Protein AF-A0A8H6DX40-F1 (afdb_monomer)

Mean predicted aligned error: 6.11 Å

Secondary structure (DSSP, 8-state):
-------GGGGT--SSTT-HHHHHHHHHHHHHHT-GGG-SEEEEE--HHHHHHHHHHHHHH-TTPPEEEES-GGGGGSB--TT--SB--TTSEEEE-EE---SSHHHHHHHHHHHHHH-TT-SEEEETTTEEEEEESSHHHHHHHHHHHHHHHHHHHHHHHTT--S--

Solvent-accessible surface area (backbone atoms only — not comparable to full-atom values): 9305 Å² total; per-residue (Å²): 134,84,79,78,78,72,66,85,58,65,84,60,60,64,94,52,84,85,35,64,62,48,48,56,50,51,59,43,46,40,33,52,76,70,45,48,95,58,24,56,26,62,48,74,45,69,43,67,36,45,23,51,48,42,52,51,36,38,74,75,68,32,77,89,41,56,50,63,41,44,72,45,72,55,49,46,53,34,63,60,21,75,96,49,89,60,47,32,50,50,87,42,71,51,63,35,50,52,44,77,65,58,99,45,75,76,66,37,48,59,58,49,53,52,50,44,67,77,39,59,43,47,55,43,40,35,29,38,81,54,10,38,41,24,41,18,70,31,58,68,51,13,48,46,32,44,55,33,47,52,53,49,32,43,48,51,53,52,33,52,76,71,73,45,75,50,59,135

InterPro domains:
  IPR001303 Class II aldolase/adducin N-terminal [PF00596] (38-156)
  IPR001303 Class II aldolase/adducin N-terminal [SM01007] (22-157)
  IPR036409 Class II aldolase/adducin N-terminal domain superfamily [G3DSA:3.40.225.10] (37-168)
  IPR036409 Class II aldolase/adducin N-terminal domain superfamily [SSF53639] (38-166)

Radius of gyration: 17.32 Å; Cα contacts (8 Å, |Δi|>4): 268; chains: 1; bounding box: 62×39×40 Å

Structure (mmCIF, N/CA/C/O backbone):
data_AF-A0A8H6DX40-F1
#
_entry.id   AF-A0A8H6DX40-F1
#
loop_
_atom_site.group_PDB
_atom_site.id
_atom_site.type_symbol
_atom_site.label_atom_id
_atom_site.label_alt_id
_atom_site.label_comp_id
_atom_site.label_asym_id
_atom_site.label_entity_id
_atom_site.label_seq_id
_atom_site.pdbx_PDB_ins_code
_atom_site.Cartn_x
_atom_site.Cartn_y
_atom_site.Cartn_z
_atom_site.occupancy
_atom_site.B_iso_or_equiv
_atom_site.auth_seq_id
_atom_site.auth_comp_id
_atom_site.auth_asym_id
_atom_site.auth_atom_id
_atom_site.pdbx_PDB_model_num
ATOM 1 N N . MET A 1 1 ? 45.789 -18.977 -9.514 1.00 43.91 1 MET A N 1
ATOM 2 C CA . MET A 1 1 ? 44.590 -19.153 -10.358 1.00 43.91 1 MET A CA 1
ATOM 3 C C . MET A 1 1 ? 43.522 -18.239 -9.790 1.00 43.91 1 MET A C 1
ATOM 5 O O . MET A 1 1 ? 43.221 -18.362 -8.613 1.00 43.91 1 MET A O 1
ATOM 9 N N . SER A 1 2 ? 43.098 -17.243 -10.569 1.00 48.53 2 SER A N 1
ATOM 10 C CA . SER A 1 2 ? 42.115 -16.235 -10.157 1.00 48.53 2 SER A CA 1
ATOM 11 C C . SER A 1 2 ? 40.768 -16.910 -9.908 1.00 48.53 2 SER A C 1
ATOM 13 O O . SER A 1 2 ? 40.273 -17.604 -10.795 1.00 48.53 2 SER A O 1
ATOM 15 N N . SER A 1 3 ? 40.197 -16.745 -8.715 1.00 53.22 3 SER A N 1
ATOM 16 C CA . SER A 1 3 ? 38.794 -17.069 -8.469 1.00 53.22 3 SER A CA 1
ATOM 17 C C . SER A 1 3 ? 37.950 -16.122 -9.317 1.00 53.22 3 SER A C 1
ATOM 19 O O . SER A 1 3 ? 37.964 -14.914 -9.078 1.00 53.22 3 SER A O 1
ATOM 21 N N . SER A 1 4 ? 37.252 -16.645 -10.323 1.00 60.16 4 SER A N 1
ATOM 22 C CA . SER A 1 4 ? 36.232 -15.888 -11.045 1.00 60.16 4 SER A CA 1
ATOM 23 C C . SER A 1 4 ? 35.218 -15.373 -10.029 1.00 60.16 4 SER A C 1
ATOM 25 O O . SER A 1 4 ? 34.518 -16.171 -9.403 1.00 60.16 4 SER A O 1
ATOM 27 N N . VAL A 1 5 ? 35.174 -14.057 -9.828 1.00 59.88 5 VAL A N 1
ATOM 28 C CA . VAL A 1 5 ? 34.095 -13.417 -9.078 1.00 59.88 5 VAL A CA 1
ATOM 29 C C . VAL A 1 5 ? 32.825 -13.718 -9.867 1.00 59.88 5 VAL A C 1
ATOM 31 O O . VAL A 1 5 ? 32.692 -13.267 -11.002 1.00 59.88 5 VAL A O 1
ATOM 34 N N . GLN A 1 6 ? 31.960 -14.575 -9.321 1.00 71.44 6 GLN A N 1
ATOM 35 C CA . GLN A 1 6 ? 30.621 -14.766 -9.868 1.00 71.44 6 GLN A CA 1
ATOM 36 C C . GLN A 1 6 ? 29.936 -13.403 -9.888 1.00 71.44 6 GLN A C 1
ATOM 38 O O . GLN A 1 6 ? 29.969 -12.688 -8.886 1.00 71.44 6 GLN A O 1
ATOM 43 N N . ASP A 1 7 ? 29.364 -13.052 -11.035 1.00 75.31 7 ASP A N 1
ATOM 44 C CA . ASP A 1 7 ? 28.527 -11.870 -11.166 1.00 75.31 7 ASP A CA 1
ATOM 45 C C . ASP A 1 7 ? 27.403 -11.943 -10.113 1.00 75.31 7 ASP A C 1
ATOM 47 O O . ASP A 1 7 ? 26.624 -12.904 -10.129 1.00 75.31 7 ASP A O 1
ATOM 51 N N . PRO A 1 8 ? 27.332 -10.994 -9.161 1.00 70.31 8 PRO A N 1
ATOM 52 C CA . PRO A 1 8 ? 26.322 -11.018 -8.110 1.00 70.31 8 PRO A CA 1
ATOM 53 C C . PRO A 1 8 ? 24.892 -10.865 -8.654 1.00 70.31 8 PRO A C 1
ATOM 55 O O . PRO A 1 8 ? 23.944 -11.180 -7.935 1.00 70.31 8 PRO A O 1
ATOM 58 N N . GLU A 1 9 ? 24.719 -10.421 -9.904 1.00 72.00 9 GLU A N 1
ATOM 59 C CA . GLU A 1 9 ? 23.410 -10.205 -10.529 1.00 72.00 9 GLU A CA 1
ATOM 60 C C . GLU A 1 9 ? 22.829 -11.459 -11.203 1.00 72.00 9 GLU A C 1
ATOM 62 O O . GLU A 1 9 ? 21.654 -11.470 -11.572 1.00 72.00 9 GLU A O 1
ATOM 67 N N . VAL A 1 10 ? 23.590 -12.559 -11.287 1.00 70.81 10 VAL A N 1
ATOM 68 C CA . VAL A 1 10 ? 23.151 -13.807 -11.949 1.00 70.81 10 VAL A CA 1
ATOM 69 C C . VAL A 1 10 ? 21.888 -14.424 -11.329 1.00 70.81 10 VAL A C 1
ATOM 71 O O . VAL A 1 10 ? 21.200 -15.207 -11.970 1.00 70.81 10 VAL A O 1
ATOM 74 N N . LEU A 1 11 ? 21.575 -14.088 -10.073 1.00 69.69 11 LEU A N 1
ATOM 75 C CA . LEU A 1 11 ? 20.380 -14.572 -9.370 1.00 69.69 11 LEU A CA 1
ATOM 76 C C . LEU A 1 11 ? 19.157 -13.662 -9.546 1.00 69.69 11 LEU A C 1
ATOM 78 O O . LEU A 1 11 ? 18.064 -14.020 -9.109 1.00 69.69 11 LEU A O 1
ATOM 82 N N . VAL A 1 12 ? 19.343 -12.477 -10.126 1.00 70.12 12 VAL A N 1
ATOM 83 C CA . VAL A 1 12 ? 18.304 -11.445 -10.261 1.00 70.12 12 VAL A CA 1
ATOM 84 C C . VAL A 1 12 ? 17.717 -11.438 -11.673 1.00 70.12 12 VAL A C 1
ATOM 86 O O . VAL A 1 12 ? 16.560 -11.063 -11.857 1.00 70.12 12 VAL A O 1
ATOM 89 N N . HIS A 1 13 ? 18.480 -11.916 -12.656 1.00 68.50 13 HIS A N 1
ATOM 90 C CA . HIS A 1 13 ? 18.055 -12.047 -14.044 1.00 68.50 13 HIS A CA 1
ATOM 91 C C . HIS A 1 13 ? 17.804 -13.509 -14.413 1.00 68.50 13 HIS A C 1
ATOM 93 O O . HIS A 1 13 ? 18.536 -14.405 -14.000 1.00 68.50 13 HIS A O 1
ATOM 99 N N . SER A 1 14 ? 16.755 -13.746 -15.198 1.00 78.81 14 SER A N 1
ATOM 100 C CA . SER A 1 14 ? 16.463 -15.054 -15.784 1.00 78.81 14 SER A CA 1
ATOM 101 C C . SER A 1 14 ? 16.549 -14.957 -17.302 1.00 78.81 14 SER A C 1
ATOM 103 O O . SER A 1 14 ? 16.038 -13.998 -17.880 1.00 78.81 14 SER A O 1
ATOM 105 N N . ASP A 1 15 ? 17.138 -15.961 -17.950 1.00 82.31 15 ASP A N 1
ATOM 106 C CA . ASP A 1 15 ? 17.157 -16.059 -19.416 1.00 82.31 15 ASP A CA 1
ATOM 107 C C . ASP A 1 15 ? 15.771 -16.397 -19.997 1.00 82.31 15 ASP A C 1
ATOM 109 O O . ASP A 1 15 ? 15.530 -16.209 -21.190 1.00 82.31 15 ASP A O 1
ATOM 113 N N . ASP A 1 16 ? 14.845 -16.886 -19.163 1.00 81.62 16 ASP A N 1
ATOM 114 C CA . ASP A 1 16 ? 13.450 -17.095 -19.544 1.00 81.62 16 ASP A CA 1
ATOM 115 C C . ASP A 1 16 ? 12.701 -15.746 -19.547 1.00 81.62 16 ASP A C 1
ATOM 117 O O . ASP A 1 16 ? 12.469 -15.165 -18.478 1.00 81.62 16 ASP A O 1
ATOM 121 N N . PRO A 1 17 ? 12.273 -15.240 -20.720 1.00 78.06 17 PRO A N 1
ATOM 122 C CA . PRO A 1 17 ? 11.586 -13.956 -20.824 1.00 78.06 17 PRO A CA 1
ATOM 123 C C . PRO A 1 17 ? 10.245 -13.933 -20.080 1.00 78.06 17 PRO A C 1
ATOM 125 O O . PRO A 1 17 ? 9.775 -12.848 -19.753 1.00 78.06 17 PRO A O 1
ATOM 128 N N . SER A 1 18 ? 9.659 -15.103 -19.793 1.00 77.19 18 SER A N 1
ATOM 129 C CA . SER A 1 18 ? 8.395 -15.246 -19.065 1.00 77.19 18 SER A CA 1
ATOM 130 C C . SER A 1 18 ? 8.549 -15.376 -17.544 1.00 77.19 18 SER A C 1
ATOM 132 O O . SER A 1 18 ? 7.569 -15.485 -16.804 1.00 77.19 18 SER A O 1
ATOM 134 N N . HIS A 1 19 ? 9.787 -15.373 -17.043 1.00 79.62 19 HIS A N 1
ATOM 135 C CA . HIS A 1 19 ? 10.052 -15.586 -15.628 1.00 79.62 19 HIS A CA 1
ATOM 136 C C . HIS A 1 19 ? 9.580 -14.388 -14.774 1.00 79.62 19 HIS A C 1
ATOM 138 O O . HIS A 1 19 ? 9.871 -13.238 -15.121 1.00 79.62 19 HIS A O 1
ATOM 144 N N . PRO A 1 20 ? 8.948 -14.605 -13.601 1.00 72.56 20 PRO A N 1
ATOM 145 C CA . PRO A 1 20 ? 8.468 -13.521 -12.733 1.00 72.56 20 PRO A CA 1
ATOM 146 C C . PRO A 1 20 ? 9.541 -12.500 -12.329 1.00 72.56 20 PRO A C 1
ATOM 148 O O . PRO A 1 20 ? 9.251 -11.313 -12.207 1.00 72.56 20 PRO A O 1
ATOM 151 N N . ALA A 1 21 ? 10.798 -12.941 -12.179 1.00 73.75 21 ALA A N 1
ATOM 152 C CA . ALA A 1 21 ? 11.927 -12.045 -11.891 1.00 73.75 21 ALA A CA 1
ATOM 153 C C . ALA A 1 21 ? 12.117 -10.951 -12.963 1.00 73.75 21 ALA A C 1
ATOM 155 O O . ALA A 1 21 ? 12.570 -9.855 -12.644 1.00 73.75 21 ALA A O 1
ATOM 156 N N . ASN A 1 22 ? 11.723 -11.217 -14.212 1.00 73.00 22 ASN A N 1
ATOM 157 C CA . ASN A 1 22 ? 11.798 -10.260 -15.312 1.00 73.00 22 ASN A CA 1
ATOM 158 C C . ASN A 1 22 ? 10.528 -9.395 -15.402 1.00 73.00 22 ASN A C 1
ATOM 160 O O . ASN A 1 22 ? 10.620 -8.175 -15.570 1.00 73.00 22 ASN A O 1
ATOM 164 N N . HIS A 1 23 ? 9.340 -9.990 -15.256 1.00 74.19 23 HIS A N 1
ATOM 165 C CA . HIS A 1 23 ? 8.071 -9.265 -15.409 1.00 74.19 23 HIS A CA 1
ATOM 166 C C . HIS A 1 23 ? 7.801 -8.257 -14.285 1.00 74.19 23 HIS A C 1
ATOM 168 O O . HIS A 1 23 ? 7.522 -7.092 -14.585 1.00 74.19 23 HIS A O 1
ATOM 174 N N . ILE A 1 24 ? 8.022 -8.641 -13.022 1.00 73.38 24 ILE A N 1
ATOM 175 C CA . ILE A 1 24 ? 7.865 -7.750 -11.858 1.00 73.38 24 ILE A CA 1
ATOM 176 C C . ILE A 1 24 ? 8.777 -6.532 -11.992 1.00 73.38 24 ILE A C 1
ATOM 178 O O . ILE A 1 24 ? 8.358 -5.386 -11.788 1.00 73.38 24 ILE A O 1
ATOM 182 N N . CYS A 1 25 ? 10.028 -6.764 -12.394 1.00 70.94 25 CYS A N 1
ATOM 183 C CA . CYS A 1 25 ? 10.990 -5.698 -12.642 1.00 70.94 25 CYS A CA 1
ATOM 184 C C . CYS A 1 25 ? 10.554 -4.805 -13.808 1.00 70.94 25 CYS A C 1
ATOM 186 O O . CYS A 1 25 ? 10.723 -3.591 -13.733 1.00 70.94 25 CYS A O 1
ATOM 188 N N . THR A 1 26 ? 9.938 -5.366 -14.851 1.00 73.12 26 THR A N 1
ATOM 189 C CA . THR A 1 26 ? 9.423 -4.604 -15.999 1.00 73.12 26 THR A CA 1
ATOM 190 C C . THR A 1 26 ? 8.266 -3.690 -15.599 1.00 73.12 26 THR A C 1
ATOM 192 O O . THR A 1 26 ? 8.230 -2.526 -16.008 1.00 73.12 26 THR A O 1
ATOM 195 N N . LEU A 1 27 ? 7.333 -4.167 -14.772 1.00 75.12 27 LEU A N 1
ATOM 196 C CA . LEU A 1 27 ? 6.230 -3.345 -14.277 1.00 75.12 27 LEU A CA 1
ATOM 197 C C . LEU A 1 27 ? 6.730 -2.265 -13.307 1.00 75.12 27 LEU A C 1
ATOM 199 O O . LEU A 1 27 ? 6.352 -1.101 -13.440 1.00 75.12 27 LEU A O 1
ATOM 203 N N . CYS A 1 28 ? 7.666 -2.599 -12.413 1.00 76.00 28 CYS A N 1
ATOM 204 C CA . CYS A 1 28 ? 8.345 -1.611 -11.571 1.00 76.00 28 CYS A CA 1
ATOM 205 C C . CYS A 1 28 ? 9.096 -0.569 -12.412 1.00 76.00 28 CYS A C 1
ATOM 207 O O . CYS A 1 28 ? 9.002 0.621 -12.126 1.00 76.00 28 CYS A O 1
ATOM 209 N N . ALA A 1 29 ? 9.793 -0.979 -13.476 1.00 70.62 29 ALA A N 1
ATOM 210 C CA . ALA A 1 29 ? 10.536 -0.089 -14.367 1.00 70.62 29 ALA A CA 1
ATOM 211 C C . ALA A 1 29 ? 9.629 0.938 -15.060 1.00 70.62 29 ALA A C 1
ATOM 213 O O . ALA A 1 29 ? 10.062 2.060 -15.322 1.00 70.62 29 ALA A O 1
ATOM 214 N N . LYS A 1 30 ? 8.354 0.609 -15.308 1.00 70.06 30 LYS A N 1
ATOM 215 C CA . LYS A 1 30 ? 7.382 1.553 -15.884 1.00 70.06 30 LYS A CA 1
ATOM 216 C C . LYS A 1 30 ? 7.108 2.755 -14.981 1.00 70.06 30 LYS A C 1
ATOM 218 O O . LYS A 1 30 ? 6.912 3.843 -15.517 1.00 70.06 30 LYS A O 1
ATOM 223 N N . PHE A 1 31 ? 7.204 2.615 -13.656 1.00 69.19 31 PHE A N 1
ATOM 224 C CA . PHE A 1 31 ? 7.102 3.765 -12.748 1.00 69.19 31 PHE A CA 1
ATOM 225 C C . PHE A 1 31 ? 8.158 4.837 -13.051 1.00 69.19 31 PHE A C 1
ATOM 227 O O . PHE A 1 31 ? 7.856 6.028 -13.016 1.00 69.19 31 PHE A O 1
ATOM 234 N N . TYR A 1 32 ? 9.366 4.405 -13.415 1.00 63.34 32 TYR A N 1
ATOM 235 C CA . TYR A 1 32 ? 10.487 5.277 -13.760 1.00 63.34 32 TYR A CA 1
ATOM 236 C C . TYR A 1 32 ? 10.414 5.733 -15.226 1.00 63.34 32 TYR A C 1
ATOM 238 O O . TYR A 1 32 ? 10.481 6.924 -15.519 1.00 63.34 32 TYR A O 1
ATOM 246 N N . ASN A 1 33 ? 10.241 4.786 -16.155 1.00 56.59 33 ASN A N 1
ATOM 247 C CA . ASN A 1 33 ? 10.378 5.017 -17.596 1.00 56.59 33 ASN A CA 1
ATOM 248 C C . ASN A 1 33 ? 9.185 5.752 -18.214 1.00 56.59 33 ASN A C 1
ATOM 250 O O . ASN A 1 33 ? 9.356 6.485 -19.185 1.00 56.59 33 ASN A O 1
ATOM 254 N N . LEU A 1 34 ? 7.981 5.568 -17.668 1.00 60.66 34 LEU A N 1
ATOM 255 C CA . LEU A 1 34 ? 6.774 6.262 -18.126 1.00 60.66 34 LEU A CA 1
ATOM 256 C C . LEU A 1 34 ? 6.462 7.500 -17.274 1.00 60.66 34 LEU A C 1
ATOM 258 O O . LEU A 1 34 ? 5.438 8.149 -17.478 1.00 60.66 34 LEU A O 1
ATOM 262 N N . GLY A 1 35 ? 7.332 7.829 -16.311 1.00 58.06 35 GLY A N 1
ATOM 263 C CA . GLY A 1 35 ? 7.168 8.980 -15.429 1.00 58.06 35 GLY A CA 1
ATOM 264 C C . GLY A 1 35 ? 5.892 8.927 -14.591 1.00 58.06 35 GLY A C 1
ATOM 265 O O . GLY A 1 35 ? 5.390 9.983 -14.185 1.00 58.06 35 GLY A O 1
ATOM 266 N N . TRP A 1 36 ? 5.341 7.732 -14.332 1.00 66.75 36 TRP A N 1
ATOM 267 C CA . TRP A 1 36 ? 4.143 7.598 -13.512 1.00 66.75 36 TRP A CA 1
ATOM 268 C C . TRP A 1 36 ? 4.401 8.253 -12.159 1.00 66.75 36 TRP A C 1
ATOM 270 O O . TRP A 1 36 ? 5.283 7.866 -11.394 1.00 66.75 36 TRP A O 1
ATOM 280 N N . ARG A 1 37 ? 3.649 9.327 -11.904 1.00 69.06 37 ARG A N 1
ATOM 281 C CA . ARG A 1 37 ? 3.724 10.141 -10.682 1.00 69.06 37 ARG A CA 1
ATOM 282 C C . ARG A 1 37 ? 5.087 10.800 -10.404 1.00 69.06 37 ARG A C 1
ATOM 284 O O . ARG A 1 37 ? 5.217 11.432 -9.362 1.00 69.06 37 ARG A O 1
ATOM 291 N N . GLY A 1 38 ? 6.050 10.755 -11.330 1.00 69.50 38 GLY A N 1
ATOM 292 C CA . GLY A 1 38 ? 7.420 11.227 -11.091 1.00 69.50 38 GLY A CA 1
ATOM 293 C C . GLY A 1 38 ? 8.191 10.351 -10.098 1.00 69.50 38 GLY A C 1
ATOM 294 O O . GLY A 1 38 ? 9.067 10.854 -9.395 1.00 69.50 38 GLY A O 1
ATOM 295 N N . ALA A 1 39 ? 7.829 9.069 -9.994 1.00 78.75 39 ALA A N 1
ATOM 296 C CA . ALA A 1 39 ? 8.481 8.134 -9.093 1.00 78.75 39 ALA A CA 1
ATOM 297 C C . ALA A 1 39 ? 9.946 7.906 -9.497 1.00 78.75 39 ALA A C 1
ATOM 299 O O . ALA A 1 39 ? 10.257 7.594 -10.644 1.00 78.75 39 ALA A O 1
ATOM 300 N N . GLY A 1 40 ? 10.840 8.035 -8.519 1.00 84.25 40 GLY A N 1
ATOM 301 C CA . GLY A 1 40 ? 12.250 7.669 -8.635 1.00 84.25 40 GLY A CA 1
ATOM 302 C C . GLY A 1 40 ? 12.576 6.356 -7.928 1.00 84.25 40 GLY A C 1
ATOM 303 O O . GLY A 1 40 ? 13.741 5.973 -7.890 1.00 84.25 40 GLY A O 1
ATOM 304 N N . CYS A 1 41 ? 11.583 5.697 -7.316 1.00 89.50 41 CYS A N 1
ATOM 305 C CA . CYS A 1 41 ? 11.651 4.308 -6.880 1.00 89.50 41 CYS A CA 1
ATOM 306 C C . CYS A 1 41 ? 10.258 3.668 -6.752 1.00 89.50 41 CYS A C 1
ATOM 308 O O . CYS A 1 41 ? 9.324 4.330 -6.298 1.00 89.50 41 CYS A O 1
ATOM 310 N N . CYS A 1 42 ? 10.136 2.384 -7.096 1.00 91.81 42 CYS A N 1
ATOM 311 C CA . CYS A 1 42 ? 8.984 1.532 -6.798 1.00 91.81 42 CYS A CA 1
ATOM 312 C C . CYS A 1 42 ? 9.457 0.239 -6.123 1.00 91.81 42 CYS A C 1
ATOM 314 O O . CYS A 1 42 ? 10.414 -0.385 -6.579 1.00 91.81 42 CYS A O 1
ATOM 316 N N . ILE A 1 43 ? 8.777 -0.149 -5.047 1.00 93.50 43 ILE A N 1
ATOM 317 C CA . ILE A 1 43 ? 8.973 -1.386 -4.299 1.00 93.50 43 ILE A CA 1
ATOM 318 C C . ILE A 1 43 ? 7.696 -2.206 -4.421 1.00 93.50 43 ILE A C 1
ATOM 320 O O . ILE A 1 43 ? 6.602 -1.721 -4.132 1.00 93.50 43 ILE A O 1
ATOM 324 N N . HIS A 1 44 ? 7.857 -3.457 -4.825 1.00 94.19 44 HIS A N 1
ATOM 325 C CA . HIS A 1 44 ? 6.789 -4.437 -4.860 1.00 94.19 44 HIS A CA 1
ATOM 326 C C . HIS A 1 44 ? 7.067 -5.532 -3.829 1.00 94.19 44 HIS A C 1
ATOM 328 O O . HIS A 1 44 ? 8.191 -6.032 -3.747 1.00 94.19 44 HIS A O 1
ATOM 334 N N . THR A 1 45 ? 6.065 -5.896 -3.028 1.00 95.50 45 THR A N 1
ATOM 335 C CA . THR A 1 45 ? 6.188 -6.994 -2.061 1.00 95.50 45 THR A CA 1
ATOM 336 C C . THR A 1 45 ? 4.969 -7.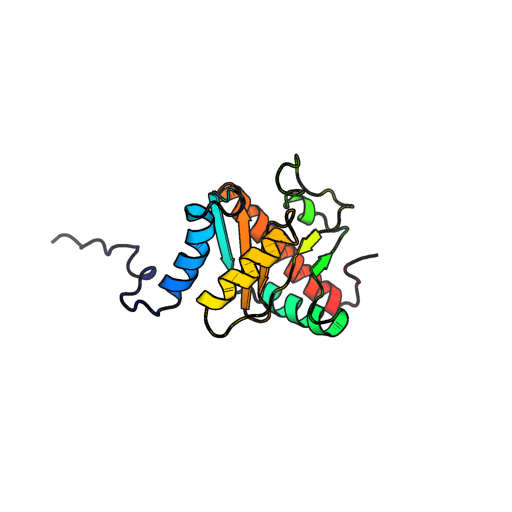906 -2.101 1.00 95.50 45 THR A C 1
ATOM 338 O O . THR A 1 45 ? 3.843 -7.457 -2.316 1.00 95.50 45 THR A O 1
ATOM 341 N N . HIS A 1 46 ? 5.189 -9.189 -1.813 1.00 95.69 46 HIS A N 1
ATOM 342 C CA . HIS A 1 46 ? 4.136 -10.174 -1.541 1.00 95.69 46 HIS A CA 1
ATOM 343 C C . HIS A 1 46 ? 3.929 -10.338 -0.029 1.00 95.69 46 HIS A C 1
ATOM 345 O O . HIS A 1 46 ? 3.910 -11.453 0.497 1.00 95.69 46 HIS A O 1
ATOM 351 N N . SER A 1 47 ? 3.858 -9.223 0.703 1.00 98.06 47 SER A N 1
ATOM 352 C CA . SER A 1 47 ? 3.645 -9.263 2.150 1.00 98.06 47 SER A CA 1
ATOM 353 C C . SER A 1 47 ? 2.369 -10.034 2.492 1.00 98.06 47 SER A C 1
ATOM 355 O O . SER A 1 47 ? 1.293 -9.779 1.942 1.00 98.06 47 SER A O 1
ATOM 357 N N . GLN A 1 48 ? 2.474 -10.957 3.450 1.00 98.62 48 GLN A N 1
ATOM 358 C CA . GLN A 1 48 ? 1.317 -11.693 3.960 1.00 98.62 48 GLN A CA 1
ATOM 359 C C . GLN A 1 48 ? 0.269 -10.739 4.550 1.00 98.62 48 GLN A C 1
ATOM 361 O O . GLN A 1 48 ? -0.929 -10.990 4.428 1.00 98.62 48 GLN A O 1
ATOM 366 N N . TRP A 1 49 ? 0.701 -9.615 5.130 1.00 98.75 49 TRP A N 1
ATOM 367 C CA . TRP A 1 49 ? -0.191 -8.605 5.694 1.00 98.75 49 TRP A CA 1
ATOM 368 C C . TRP A 1 49 ? -0.967 -7.865 4.609 1.00 98.75 49 TRP A C 1
ATOM 370 O O . TRP A 1 49 ? -2.178 -7.702 4.742 1.00 98.75 49 TRP A O 1
ATOM 380 N N . ALA A 1 50 ? -0.308 -7.508 3.502 1.00 98.75 50 ALA A N 1
ATOM 381 C CA . ALA A 1 50 ? -0.973 -6.933 2.333 1.00 98.75 50 ALA A CA 1
ATOM 382 C C . ALA A 1 50 ? -2.064 -7.871 1.803 1.00 98.75 50 ALA A C 1
ATOM 384 O O . ALA A 1 50 ? -3.218 -7.464 1.661 1.00 98.75 50 ALA A O 1
ATOM 385 N N . VAL A 1 51 ? -1.730 -9.151 1.610 1.00 98.62 51 VAL A N 1
ATOM 386 C CA . VAL A 1 51 ? -2.687 -10.170 1.158 1.00 98.62 51 VAL A CA 1
ATOM 387 C C . VAL A 1 51 ? -3.878 -10.281 2.113 1.00 98.62 51 VAL A C 1
ATOM 389 O O . VAL A 1 51 ? -5.023 -10.187 1.669 1.00 98.62 51 VAL A O 1
ATOM 392 N N . LEU A 1 52 ? -3.638 -10.436 3.418 1.00 98.81 52 LEU A N 1
ATOM 393 C CA . LEU A 1 52 ? -4.705 -10.598 4.410 1.00 98.81 52 LEU A CA 1
ATOM 394 C C . LEU A 1 52 ? -5.620 -9.373 4.494 1.00 98.81 52 LEU A C 1
ATOM 396 O O . LEU A 1 52 ? -6.839 -9.538 4.535 1.00 98.81 52 LEU A O 1
ATOM 400 N N . VAL A 1 53 ? -5.064 -8.159 4.473 1.00 98.81 53 VAL A N 1
ATOM 401 C CA . VAL A 1 53 ? -5.865 -6.927 4.492 1.00 98.81 53 VAL A CA 1
ATOM 402 C C . VAL A 1 53 ? -6.786 -6.857 3.278 1.00 98.81 53 VAL A C 1
ATOM 404 O O . VAL A 1 53 ? -7.960 -6.535 3.452 1.00 98.81 53 VAL A O 1
ATOM 407 N N . THR A 1 54 ? -6.324 -7.238 2.079 1.00 98.75 54 THR A N 1
ATOM 408 C CA . THR A 1 54 ? -7.202 -7.235 0.893 1.00 98.75 54 THR A CA 1
ATOM 409 C C . THR A 1 54 ? -8.426 -8.138 1.056 1.00 98.75 54 THR A C 1
ATOM 411 O O . THR A 1 54 ? -9.527 -7.764 0.660 1.00 98.75 54 THR A O 1
ATOM 414 N N . LEU A 1 55 ? -8.259 -9.293 1.707 1.00 98.69 55 LEU A N 1
ATOM 415 C CA . LEU A 1 55 ? -9.338 -10.249 1.968 1.00 98.69 55 LEU A CA 1
ATOM 416 C C . LEU A 1 55 ? -10.277 -9.787 3.086 1.00 98.69 55 LEU A C 1
ATOM 418 O O . LEU A 1 55 ? -11.485 -10.009 3.017 1.00 98.69 55 LEU A O 1
ATOM 422 N N . LEU A 1 56 ? -9.737 -9.147 4.124 1.00 98.69 56 LEU A N 1
ATOM 423 C CA . LEU A 1 56 ? -10.548 -8.556 5.189 1.00 98.69 56 LEU A CA 1
ATOM 424 C C . LEU A 1 56 ? -11.412 -7.418 4.644 1.00 98.69 56 LEU A C 1
ATOM 426 O O . LEU A 1 56 ? -12.595 -7.349 4.972 1.00 98.69 56 LEU A O 1
ATOM 430 N N . VAL A 1 57 ? -10.841 -6.571 3.782 1.00 98.75 57 VAL A N 1
ATOM 431 C CA . VAL A 1 57 ? -11.577 -5.479 3.141 1.00 98.75 57 VAL A CA 1
ATOM 432 C C . VAL A 1 57 ? -12.686 -6.018 2.244 1.00 98.75 57 VAL A C 1
ATOM 434 O O . VAL A 1 57 ? -13.826 -5.580 2.372 1.00 98.75 57 VAL A O 1
ATOM 437 N N . GLU A 1 58 ? -12.384 -7.026 1.418 1.00 98.50 58 GLU A N 1
ATOM 438 C CA . GLU A 1 58 ? -13.377 -7.724 0.593 1.00 98.50 58 GLU A CA 1
ATOM 439 C C . GLU A 1 58 ? -14.588 -8.190 1.399 1.00 98.50 58 GLU A C 1
ATOM 441 O O . GLU A 1 58 ? -15.730 -7.920 1.029 1.00 98.50 58 GLU A O 1
ATOM 446 N N . ARG A 1 59 ? -14.317 -8.905 2.495 1.00 98.06 59 ARG A N 1
ATOM 447 C CA . ARG A 1 59 ? -15.334 -9.546 3.324 1.00 98.06 59 ARG A CA 1
ATOM 448 C C . ARG A 1 59 ? -16.210 -8.525 4.045 1.00 98.06 59 ARG A C 1
ATOM 450 O O . ARG A 1 59 ? -17.414 -8.738 4.142 1.00 98.06 59 ARG A O 1
ATOM 457 N N . ASP A 1 60 ? -15.606 -7.464 4.576 1.00 97.75 60 ASP A N 1
ATOM 458 C CA . ASP A 1 60 ? -16.276 -6.572 5.528 1.00 97.75 60 ASP A CA 1
ATOM 459 C C . ASP A 1 60 ? -16.824 -5.290 4.894 1.00 97.75 60 ASP A C 1
ATOM 461 O O . ASP A 1 60 ? -17.826 -4.760 5.371 1.00 97.75 60 ASP A O 1
ATOM 465 N N . PHE A 1 61 ? -16.181 -4.790 3.836 1.00 97.81 61 PHE A N 1
ATOM 466 C CA . PHE A 1 61 ? -16.517 -3.510 3.199 1.00 97.81 61 PHE A CA 1
ATOM 467 C C . PHE A 1 61 ? -16.878 -3.651 1.714 1.00 97.81 61 PHE A C 1
ATOM 469 O O . PHE A 1 61 ? -17.380 -2.702 1.114 1.00 97.81 61 PHE A O 1
ATOM 476 N N . GLY A 1 62 ? -16.674 -4.833 1.128 1.00 98.12 62 GLY A N 1
ATOM 477 C CA . GLY A 1 62 ? -17.015 -5.137 -0.257 1.00 98.12 62 GLY A CA 1
ATOM 478 C C . GLY A 1 62 ? -15.829 -5.054 -1.216 1.00 98.12 62 GLY A C 1
ATOM 479 O O . GLY A 1 62 ? -14.727 -4.617 -0.880 1.00 98.12 62 GLY A O 1
ATOM 480 N N . LYS A 1 63 ? -16.057 -5.518 -2.448 1.00 96.00 63 LYS A N 1
ATOM 481 C CA . LYS A 1 63 ? -14.999 -5.688 -3.450 1.00 96.00 63 LYS A CA 1
ATOM 482 C C . LYS A 1 63 ? -14.348 -4.367 -3.865 1.00 96.00 63 LYS A C 1
ATOM 484 O O . LYS A 1 63 ? -13.128 -4.314 -3.955 1.00 96.00 63 LYS A O 1
ATOM 489 N N . ASP A 1 64 ? -15.136 -3.311 -4.029 1.00 95.81 64 ASP A N 1
ATOM 490 C CA . ASP A 1 64 ? -14.666 -2.024 -4.559 1.00 95.81 64 ASP A CA 1
ATOM 491 C C . ASP A 1 64 ? -14.132 -1.062 -3.476 1.00 95.81 64 ASP A C 1
ATOM 493 O O . ASP A 1 64 ? -13.820 0.098 -3.760 1.00 95.81 64 ASP A O 1
ATOM 497 N N . ALA A 1 65 ? -14.052 -1.517 -2.220 1.00 98.00 65 ALA A N 1
ATOM 498 C CA . ALA A 1 65 ? -13.591 -0.711 -1.097 1.00 98.00 65 ALA A CA 1
ATOM 499 C C . ALA A 1 65 ? -12.060 -0.546 -1.077 1.00 98.00 65 ALA A C 1
ATOM 501 O O . ALA A 1 65 ? -11.296 -1.421 -1.488 1.00 98.00 65 ALA A O 1
ATOM 502 N N . CYS A 1 66 ? -11.605 0.589 -0.544 1.00 98.44 66 CYS A N 1
ATOM 503 C CA . CYS A 1 66 ? -10.199 0.814 -0.214 1.00 98.44 66 CYS A CA 1
ATOM 504 C C . CYS A 1 66 ? -9.877 0.275 1.185 1.00 98.44 66 CYS A C 1
ATOM 506 O O . CYS A 1 66 ? -10.755 0.184 2.042 1.00 98.44 66 CYS A O 1
ATOM 508 N N . PHE A 1 67 ? -8.600 -0.002 1.444 1.00 98.69 67 PHE A N 1
ATOM 509 C CA . PHE A 1 67 ? -8.119 -0.115 2.816 1.00 98.69 67 PHE A CA 1
ATOM 510 C C . PHE A 1 67 ? -8.035 1.283 3.439 1.00 98.69 67 PHE A C 1
ATOM 512 O O . PHE A 1 67 ? -7.451 2.191 2.841 1.00 98.69 67 PHE A O 1
ATOM 519 N N . GLU A 1 68 ? -8.608 1.449 4.630 1.00 98.56 68 GLU A N 1
ATOM 520 C CA . GLU A 1 68 ? -8.622 2.712 5.366 1.00 98.56 68 GLU A CA 1
ATOM 521 C C . GLU A 1 68 ? -8.305 2.502 6.844 1.00 98.56 68 GLU A C 1
ATOM 523 O O . GLU A 1 68 ? -8.832 1.582 7.470 1.00 98.56 68 GLU A O 1
ATOM 528 N N . ILE A 1 69 ? -7.462 3.375 7.396 1.00 98.50 69 ILE A N 1
ATOM 529 C CA . ILE A 1 69 ? -7.105 3.404 8.817 1.00 98.50 69 ILE A CA 1
ATOM 530 C C . ILE A 1 69 ? -6.680 4.822 9.222 1.00 98.50 69 ILE A C 1
ATOM 532 O O . ILE A 1 69 ? -6.101 5.561 8.421 1.00 98.50 69 ILE A O 1
ATOM 536 N N . GLU A 1 70 ? -6.973 5.219 10.454 1.00 97.94 70 GLU A N 1
ATOM 537 C CA . GLU A 1 70 ? -6.639 6.539 11.011 1.00 97.94 70 GLU A CA 1
ATOM 538 C C . GLU A 1 70 ? -6.158 6.412 12.464 1.00 97.94 70 GLU A C 1
ATOM 540 O O . GLU A 1 70 ? -6.249 5.342 13.061 1.00 97.94 70 GLU A O 1
ATOM 545 N N . GLU A 1 71 ? -5.607 7.492 13.027 1.00 97.31 71 GLU A N 1
ATOM 546 C CA . GLU A 1 71 ? -5.156 7.551 14.431 1.00 97.31 71 GLU A CA 1
ATOM 547 C C . GLU A 1 71 ? -4.048 6.552 14.814 1.00 97.31 71 GLU A C 1
ATOM 549 O O . GLU A 1 71 ? -3.888 6.174 15.979 1.00 97.31 71 GLU A O 1
ATOM 554 N N . ILE A 1 72 ? -3.216 6.182 13.836 1.00 97.69 72 ILE A N 1
ATOM 555 C CA . ILE A 1 72 ? -1.990 5.396 14.019 1.00 97.69 72 ILE A CA 1
ATOM 556 C C . ILE A 1 72 ? -0.777 6.280 13.721 1.00 97.69 72 ILE A C 1
ATOM 558 O O . ILE A 1 72 ? -0.648 6.801 12.620 1.00 97.69 72 ILE A O 1
ATOM 562 N N . GLU A 1 73 ? 0.164 6.406 14.661 1.00 97.75 73 GLU A N 1
ATOM 563 C CA . GLU A 1 73 ? 1.327 7.308 14.533 1.00 97.75 73 GLU A CA 1
ATOM 564 C C . GLU A 1 73 ? 2.169 7.044 13.270 1.00 97.75 73 GLU A C 1
ATOM 566 O O . GLU A 1 73 ? 2.684 7.974 12.643 1.00 97.75 73 GLU A O 1
ATOM 571 N N . GLN A 1 74 ? 2.252 5.779 12.849 1.00 97.69 74 GLN A N 1
ATOM 572 C CA . GLN A 1 74 ? 3.030 5.358 11.685 1.00 97.69 74 GLN A CA 1
ATOM 573 C C . GLN A 1 74 ? 2.539 5.979 10.361 1.00 97.69 74 GLN A C 1
ATOM 575 O O . GLN A 1 74 ? 3.321 6.071 9.412 1.00 97.69 74 GLN A O 1
ATOM 580 N N . ILE A 1 75 ? 1.297 6.484 10.277 1.00 97.62 75 ILE A N 1
ATOM 581 C CA . ILE A 1 75 ? 0.799 7.147 9.054 1.00 97.62 75 ILE A CA 1
ATOM 582 C C . ILE A 1 75 ? 1.601 8.407 8.708 1.00 97.62 75 ILE A C 1
ATOM 584 O O . ILE A 1 75 ? 1.672 8.787 7.542 1.00 97.62 75 ILE A O 1
ATOM 588 N N . LYS A 1 76 ? 2.299 9.007 9.682 1.00 97.31 76 LYS A N 1
ATOM 589 C CA . LYS A 1 76 ? 3.205 10.148 9.469 1.00 97.31 76 LYS A CA 1
ATOM 590 C C . LYS A 1 76 ? 4.410 9.826 8.587 1.00 97.31 76 LYS A C 1
ATOM 592 O O . LYS A 1 76 ? 5.113 10.742 8.161 1.00 97.31 76 LYS A O 1
ATOM 597 N N . GLY A 1 77 ? 4.661 8.551 8.293 1.00 95.00 77 GLY A N 1
ATOM 598 C CA . GLY A 1 77 ? 5.633 8.123 7.288 1.00 95.00 77 GLY A CA 1
ATOM 599 C C . GLY A 1 77 ? 5.154 8.286 5.840 1.00 95.00 77 GLY A C 1
ATOM 600 O O . GLY A 1 77 ? 5.959 8.124 4.925 1.00 95.00 77 GLY A O 1
ATOM 601 N N . ILE A 1 78 ? 3.873 8.607 5.616 1.00 96.88 78 ILE A N 1
ATOM 602 C CA . ILE A 1 78 ? 3.240 8.617 4.291 1.00 96.88 78 ILE A CA 1
ATOM 603 C C . ILE A 1 78 ? 3.009 10.061 3.812 1.00 96.88 78 ILE A C 1
ATOM 605 O O . ILE A 1 78 ? 2.453 10.862 4.566 1.00 96.88 78 ILE A O 1
ATOM 609 N N . PRO A 1 79 ? 3.407 10.436 2.583 1.00 95.12 79 PRO A N 1
ATOM 610 C CA . PRO A 1 79 ? 3.146 11.764 2.029 1.00 95.12 79 PRO A CA 1
ATOM 611 C C . PRO A 1 79 ? 1.646 12.067 1.896 1.00 95.12 79 PRO A C 1
ATOM 613 O O . PRO A 1 79 ? 0.841 11.171 1.658 1.00 95.12 79 PRO A O 1
ATOM 616 N N . LYS A 1 80 ? 1.261 13.350 1.973 1.00 93.94 80 LYS A N 1
ATOM 617 C CA . LYS A 1 80 ? -0.151 13.780 1.839 1.00 93.94 80 LYS A CA 1
ATOM 618 C C . LYS A 1 80 ? -0.749 13.617 0.438 1.00 93.94 80 LYS A C 1
ATOM 620 O O . LYS A 1 80 ? -1.956 13.801 0.267 1.00 93.94 80 LYS A O 1
ATOM 625 N N . GLY A 1 81 ? 0.095 13.399 -0.563 1.00 88.62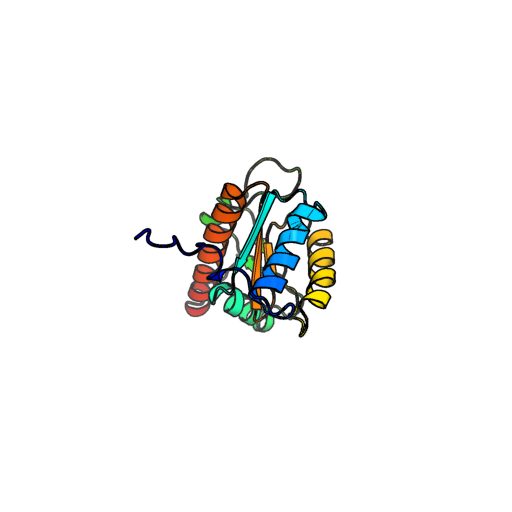 81 GLY A N 1
ATOM 626 C CA . GLY A 1 81 ? -0.304 13.361 -1.962 1.00 88.62 81 GLY A CA 1
ATOM 627 C C . GLY A 1 81 ? 0.579 14.207 -2.868 1.00 88.62 81 GLY A C 1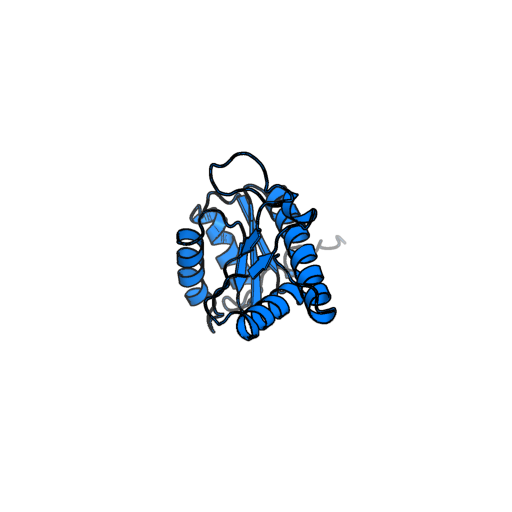
ATOM 628 O O . GLY A 1 81 ? 1.375 15.037 -2.417 1.00 88.62 81 GLY A O 1
ATOM 629 N N . ARG A 1 82 ? 0.436 13.998 -4.177 1.00 81.75 82 ARG A N 1
ATOM 630 C CA . ARG A 1 82 ? 1.278 14.648 -5.183 1.00 81.75 82 ARG A CA 1
ATOM 631 C C . ARG A 1 82 ? 1.063 16.164 -5.178 1.00 81.75 82 ARG A C 1
ATOM 633 O O . ARG A 1 82 ? -0.061 16.646 -5.240 1.00 81.75 82 ARG A O 1
ATOM 640 N N . GLY A 1 83 ? 2.160 16.920 -5.133 1.00 84.31 83 GLY A N 1
ATOM 641 C CA . GLY A 1 83 ? 2.122 18.387 -5.110 1.00 84.31 83 GLY A CA 1
ATOM 642 C C . GLY A 1 83 ? 1.726 18.994 -3.759 1.00 84.31 83 GLY A C 1
ATOM 643 O O . GLY A 1 83 ? 1.661 20.217 -3.647 1.00 84.31 83 GLY A O 1
ATOM 644 N N . LYS A 1 84 ? 1.498 18.172 -2.726 1.00 89.62 84 LYS A N 1
ATOM 645 C CA . LYS A 1 84 ? 1.230 18.632 -1.361 1.00 89.62 84 LYS A CA 1
ATOM 646 C C . LYS A 1 84 ? 2.502 18.567 -0.525 1.00 89.62 84 LYS A C 1
ATOM 648 O O . LYS A 1 84 ? 3.313 17.655 -0.663 1.00 89.62 84 LYS A O 1
ATOM 653 N N . GLN A 1 85 ? 2.677 19.546 0.357 1.00 90.25 85 GLN A N 1
ATOM 654 C CA . GLN A 1 85 ? 3.835 19.595 1.239 1.00 90.25 85 GLN A CA 1
ATOM 655 C C . GLN A 1 85 ? 3.599 18.758 2.502 1.00 90.25 85 GLN A C 1
ATOM 657 O O . GLN A 1 85 ? 2.593 18.923 3.195 1.00 90.25 85 GLN A O 1
ATOM 662 N N . GLY A 1 86 ? 4.577 17.912 2.825 1.00 94.06 86 GLY A N 1
ATOM 663 C CA . GLY A 1 86 ? 4.620 17.145 4.065 1.00 94.06 86 GLY A CA 1
ATOM 664 C C . GLY A 1 86 ? 3.903 15.797 4.012 1.00 94.06 86 GLY A C 1
ATOM 665 O O . GLY A 1 86 ? 3.426 15.342 2.970 1.00 94.06 86 GLY A O 1
ATOM 666 N N . ASN A 1 87 ? 3.854 15.167 5.182 1.00 96.69 87 ASN A N 1
ATOM 667 C CA . ASN A 1 87 ? 3.281 13.843 5.392 1.00 96.69 87 ASN A CA 1
ATOM 668 C C . ASN A 1 87 ? 1.932 13.939 6.105 1.00 96.69 87 ASN A C 1
ATOM 670 O O . ASN A 1 87 ? 1.602 14.990 6.664 1.00 96.69 87 ASN A O 1
ATOM 674 N N . LEU A 1 88 ? 1.158 12.856 6.072 1.00 97.50 88 LEU A N 1
ATOM 675 C CA . LEU A 1 88 ? -0.073 12.723 6.846 1.00 97.50 88 LEU A CA 1
ATOM 676 C C . LEU A 1 88 ? 0.202 13.025 8.330 1.00 97.50 88 LEU A C 1
ATOM 678 O O . LEU A 1 88 ? 1.271 12.731 8.863 1.00 97.50 88 LEU A O 1
ATOM 682 N N . GLY A 1 89 ? -0.745 13.673 8.994 1.00 97.44 89 GLY A N 1
ATOM 683 C CA . GLY A 1 89 ? -0.765 13.863 10.440 1.00 97.44 89 GLY A CA 1
ATOM 684 C C . GLY A 1 89 ? -1.483 12.714 11.141 1.00 97.44 89 GLY A C 1
ATOM 685 O O . GLY A 1 89 ? -2.166 11.929 10.502 1.00 97.44 89 GLY A O 1
ATOM 686 N N . TYR A 1 90 ? -1.377 12.653 12.470 1.00 96.31 90 TYR A N 1
ATOM 687 C CA . TYR A 1 90 ? -2.009 11.610 13.293 1.00 96.31 90 TYR A CA 1
ATOM 688 C C . TYR A 1 90 ? -3.532 11.477 13.083 1.00 96.31 90 TYR A C 1
ATOM 690 O O . TYR A 1 90 ? -4.065 10.374 13.098 1.00 96.31 90 TYR A O 1
ATOM 698 N N . TYR A 1 91 ? -4.224 12.598 12.863 1.00 96.31 91 TYR A N 1
ATOM 699 C CA . TYR A 1 91 ? -5.673 12.626 12.629 1.00 96.31 91 TYR A CA 1
ATOM 700 C C . TYR A 1 91 ? -6.062 12.495 11.151 1.00 96.31 91 TYR A C 1
ATOM 702 O O . TYR A 1 91 ? -7.250 12.524 10.834 1.00 96.31 91 TYR A O 1
ATOM 710 N N . ASP A 1 92 ? -5.090 12.406 10.239 1.00 97.06 92 ASP A N 1
ATOM 711 C CA . ASP A 1 92 ? -5.398 12.148 8.838 1.00 97.06 92 ASP A CA 1
ATOM 712 C C . ASP A 1 92 ? -5.765 10.665 8.657 1.00 97.06 92 ASP A C 1
ATOM 714 O O . ASP A 1 92 ? -5.339 9.791 9.413 1.00 97.06 92 ASP A O 1
ATOM 718 N N . ARG A 1 93 ? -6.546 10.373 7.616 1.00 97.31 93 ARG A N 1
ATOM 719 C CA . ARG A 1 93 ? -6.895 9.004 7.236 1.00 97.31 93 ARG A CA 1
ATOM 720 C C . ARG A 1 93 ? -5.980 8.520 6.123 1.00 97.31 93 ARG A C 1
ATOM 722 O O . ARG A 1 93 ? -5.942 9.114 5.044 1.00 97.31 93 ARG A O 1
ATOM 729 N N . LEU A 1 94 ? -5.286 7.410 6.357 1.00 98.12 94 LEU A N 1
ATOM 730 C CA . LEU A 1 94 ? -4.603 6.685 5.294 1.00 98.12 94 LEU A CA 1
ATOM 731 C C . LEU A 1 94 ? -5.646 5.918 4.479 1.00 98.12 94 LEU A C 1
ATOM 733 O O . LEU A 1 94 ? -6.429 5.154 5.038 1.00 98.12 94 LEU A O 1
ATOM 737 N N . ARG A 1 95 ? -5.628 6.102 3.158 1.00 98.00 95 ARG A N 1
ATOM 738 C CA . ARG A 1 95 ? -6.467 5.372 2.204 1.00 98.00 95 ARG A CA 1
ATOM 739 C C . ARG A 1 95 ? -5.582 4.746 1.133 1.00 98.00 95 ARG A C 1
ATOM 741 O O . ARG A 1 95 ? -4.877 5.470 0.436 1.00 98.00 95 ARG A O 1
ATOM 748 N N . ILE A 1 96 ? -5.651 3.425 0.983 1.00 98.50 96 ILE A N 1
ATOM 749 C CA . ILE A 1 96 ? -4.913 2.674 -0.039 1.00 98.50 96 ILE A CA 1
ATOM 750 C C . ILE A 1 96 ? -5.918 1.948 -0.947 1.00 98.50 96 ILE A C 1
ATOM 752 O O . ILE A 1 96 ? -6.676 1.103 -0.456 1.00 98.50 96 ILE A O 1
ATOM 756 N N . PRO A 1 97 ? -5.963 2.259 -2.255 1.00 98.38 97 PRO A N 1
ATOM 757 C CA . PRO A 1 97 ? -6.818 1.547 -3.198 1.00 98.38 97 PRO A CA 1
ATOM 758 C C . PRO A 1 97 ? -6.404 0.082 -3.346 1.00 98.38 97 PRO A C 1
ATOM 760 O O . PRO A 1 97 ? -5.223 -0.262 -3.249 1.00 98.38 97 PRO A O 1
ATOM 763 N N . ILE A 1 98 ? -7.396 -0.769 -3.604 1.00 98.44 98 ILE A N 1
ATOM 764 C CA . ILE A 1 98 ? -7.219 -2.200 -3.842 1.00 98.44 98 ILE A CA 1
ATOM 765 C C . ILE A 1 98 ? -7.728 -2.506 -5.245 1.00 98.44 98 ILE A C 1
ATOM 767 O O . ILE A 1 98 ? -8.879 -2.205 -5.553 1.00 98.44 98 ILE A O 1
ATOM 771 N N . ILE A 1 99 ? -6.886 -3.113 -6.073 1.00 97.00 99 ILE A N 1
ATOM 772 C CA . ILE A 1 99 ? -7.264 -3.622 -7.393 1.00 97.00 99 ILE A CA 1
ATOM 773 C C . ILE A 1 99 ? -7.316 -5.150 -7.383 1.00 97.00 99 ILE A C 1
ATOM 775 O O . ILE A 1 99 ? -6.734 -5.806 -6.512 1.00 97.00 99 ILE A O 1
ATOM 779 N N . GLU A 1 100 ? -8.033 -5.722 -8.345 1.00 96.19 100 GLU A N 1
ATOM 780 C CA . GLU A 1 100 ? -8.040 -7.168 -8.549 1.00 96.19 100 GLU A CA 1
ATOM 781 C C . GLU A 1 100 ? -6.713 -7.650 -9.126 1.00 96.19 100 GLU A C 1
ATOM 783 O O . GLU A 1 100 ? -6.071 -6.957 -9.913 1.00 96.19 100 GLU A O 1
ATOM 788 N N . ASN A 1 101 ? -6.317 -8.860 -8.739 1.00 92.06 101 ASN A N 1
ATOM 789 C CA . ASN A 1 101 ? -5.227 -9.535 -9.422 1.00 92.06 101 ASN A CA 1
ATOM 790 C C . ASN A 1 101 ? -5.703 -10.060 -10.779 1.00 92.06 101 ASN A C 1
ATOM 792 O O . ASN A 1 101 ? -6.840 -10.515 -10.920 1.00 92.06 101 ASN A O 1
ATOM 796 N N . THR A 1 102 ? -4.802 -10.061 -11.749 1.00 85.50 102 THR A N 1
ATOM 797 C CA . THR A 1 102 ? -5.015 -10.624 -13.082 1.00 85.50 102 THR A CA 1
ATOM 798 C C . THR A 1 102 ? -4.153 -11.875 -13.256 1.00 85.50 102 THR A C 1
ATOM 800 O O . THR A 1 102 ? -3.185 -12.090 -12.527 1.00 85.50 102 THR A O 1
ATOM 803 N N . ALA A 1 103 ? -4.521 -12.750 -14.196 1.00 74.62 103 ALA A N 1
ATOM 804 C CA . ALA A 1 103 ? -3.732 -13.952 -14.488 1.00 74.62 103 ALA A CA 1
ATOM 805 C C . ALA A 1 103 ? -2.408 -13.619 -15.197 1.00 74.62 103 ALA A C 1
ATOM 807 O O . ALA A 1 103 ? -1.433 -14.356 -15.060 1.00 74.62 103 ALA A O 1
ATOM 808 N N . HIS A 1 104 ? -2.382 -12.503 -15.929 1.00 71.31 104 HIS A N 1
ATOM 809 C CA . HIS A 1 104 ? -1.212 -11.999 -16.631 1.00 71.31 104 HIS A CA 1
ATOM 810 C C . HIS A 1 104 ? -0.853 -10.605 -16.120 1.00 71.31 104 HIS A C 1
ATOM 812 O O . HIS A 1 104 ? -1.715 -9.741 -15.960 1.00 71.31 104 HIS A O 1
ATOM 818 N N . GLU A 1 105 ? 0.434 -10.383 -15.867 1.00 67.56 105 GLU A N 1
ATOM 819 C CA . GLU A 1 105 ? 0.936 -9.134 -15.285 1.00 67.56 105 GLU A CA 1
ATOM 820 C C . GLU A 1 105 ? 0.788 -7.934 -16.237 1.00 67.56 105 GLU A C 1
ATOM 822 O O . GLU A 1 105 ? 0.682 -6.792 -15.797 1.00 67.56 105 GLU A O 1
ATOM 827 N N . GLU A 1 106 ? 0.710 -8.183 -17.546 1.00 68.56 106 GLU A N 1
ATOM 828 C CA . GLU A 1 106 ? 0.439 -7.146 -18.547 1.00 68.56 106 GLU A CA 1
ATOM 829 C C . GLU A 1 106 ? -0.934 -6.492 -18.345 1.00 68.56 106 GLU A C 1
ATOM 831 O O . GLU A 1 106 ? -1.036 -5.268 -18.446 1.00 68.56 106 GLU A O 1
ATOM 836 N N . ASP A 1 107 ? -1.942 -7.277 -17.953 1.00 74.88 107 ASP A N 1
ATOM 837 C CA . ASP A 1 107 ? -3.310 -6.806 -17.700 1.00 74.88 107 ASP A CA 1
ATOM 838 C C . ASP A 1 107 ? -3.412 -6.008 -16.388 1.00 74.88 107 ASP A C 1
ATOM 840 O O . ASP A 1 107 ? -4.287 -5.158 -16.220 1.00 74.88 107 ASP A O 1
ATOM 844 N N . LEU A 1 108 ? -2.486 -6.238 -15.447 1.00 82.56 108 LEU A N 1
ATOM 845 C CA . LEU A 1 108 ? -2.446 -5.516 -14.172 1.00 82.56 108 LEU A CA 1
ATOM 846 C C . LEU A 1 108 ? -2.123 -4.031 -14.379 1.00 82.56 108 LEU A C 1
ATOM 848 O O . LEU A 1 108 ? -2.508 -3.176 -13.579 1.00 82.56 108 LEU A O 1
ATOM 852 N N . ARG A 1 109 ? -1.411 -3.723 -15.467 1.00 83.06 109 ARG A N 1
ATOM 853 C CA . ARG A 1 109 ? -0.945 -2.381 -15.801 1.00 83.06 109 ARG A CA 1
ATOM 854 C C . ARG A 1 109 ? -2.093 -1.379 -15.906 1.00 83.06 109 ARG A 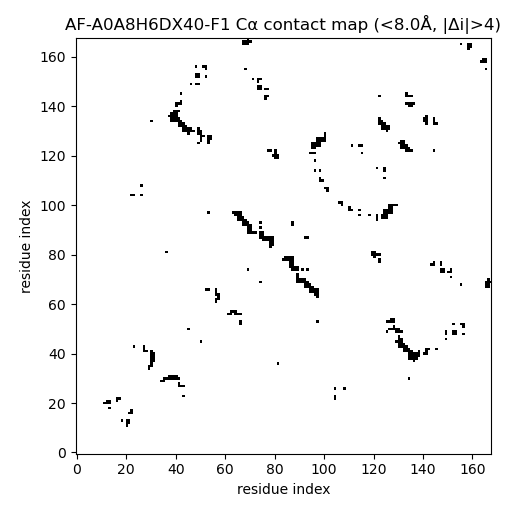C 1
ATOM 856 O O . ARG A 1 109 ? -1.998 -0.313 -15.308 1.00 83.06 109 ARG A O 1
ATOM 863 N N . GLU A 1 110 ? -3.140 -1.705 -16.658 1.00 85.56 110 GLU A N 1
ATOM 864 C CA . GLU A 1 110 ? -4.256 -0.782 -16.905 1.00 85.56 110 GLU A CA 1
ATOM 865 C C . GLU A 1 110 ? -4.984 -0.468 -15.595 1.00 85.56 110 GLU A C 1
ATOM 867 O O . GLU A 1 110 ? -5.177 0.694 -15.246 1.00 85.56 110 GLU A O 1
ATOM 872 N N . SER A 1 111 ? -5.250 -1.497 -14.786 1.00 90.25 111 SER A N 1
ATOM 873 C CA . SER A 1 111 ? -5.863 -1.331 -13.463 1.00 90.25 111 SER A CA 1
ATOM 874 C C . SER A 1 111 ? -4.994 -0.507 -12.503 1.00 90.25 111 SER A C 1
ATOM 876 O O . SER A 1 111 ? -5.517 0.271 -11.702 1.00 90.25 111 SER A O 1
ATOM 878 N N . LEU A 1 112 ? -3.664 -0.647 -12.570 1.00 89.38 112 LEU A N 1
ATOM 879 C CA . LEU A 1 112 ? -2.731 0.188 -11.808 1.00 89.38 112 LEU A CA 1
ATOM 880 C C . LEU A 1 112 ? -2.785 1.653 -12.259 1.00 89.38 112 LEU A C 1
ATOM 882 O O . LEU A 1 112 ? -2.883 2.534 -11.404 1.00 89.38 112 LEU A O 1
ATOM 886 N N . GLU A 1 113 ? -2.731 1.922 -13.567 1.00 88.38 113 GLU A N 1
ATOM 887 C CA . GLU A 1 113 ? -2.812 3.277 -14.133 1.00 88.38 113 GLU A CA 1
ATOM 888 C C . GLU A 1 113 ? -4.138 3.954 -13.735 1.00 88.38 113 GLU A C 1
ATOM 890 O O . GLU A 1 113 ? -4.128 5.050 -13.163 1.00 88.38 113 GLU A O 1
ATOM 895 N N . GLU A 1 114 ? -5.268 3.266 -13.914 1.00 91.44 114 GLU A N 1
ATOM 896 C CA . GLU A 1 114 ? -6.599 3.749 -13.527 1.00 91.44 114 GLU A CA 1
ATOM 897 C C . GLU A 1 114 ? -6.702 4.036 -12.022 1.00 91.44 114 GLU A C 1
ATOM 899 O O . GLU A 1 114 ? -7.207 5.085 -11.604 1.00 91.44 114 GLU A O 1
ATOM 904 N N . ALA A 1 115 ? -6.190 3.134 -11.177 1.00 93.12 115 ALA A N 1
ATOM 905 C CA . ALA A 1 115 ? -6.173 3.339 -9.734 1.00 93.12 115 ALA A CA 1
ATOM 906 C C . ALA A 1 115 ? -5.305 4.544 -9.349 1.00 93.12 115 ALA A C 1
ATOM 908 O O . ALA A 1 115 ? -5.697 5.336 -8.491 1.00 93.12 115 ALA A O 1
ATOM 909 N N . MET A 1 116 ? -4.156 4.745 -9.996 1.00 89.75 116 MET A N 1
ATOM 910 C CA . MET A 1 116 ? -3.343 5.935 -9.755 1.00 89.75 116 MET A CA 1
ATOM 911 C C . MET A 1 116 ? -4.100 7.207 -10.122 1.00 89.75 116 MET A C 1
ATOM 913 O O . MET A 1 116 ? -4.035 8.178 -9.372 1.00 89.75 116 MET A O 1
ATOM 917 N N . GLU A 1 117 ? -4.776 7.250 -11.271 1.00 90.88 117 GLU A N 1
ATOM 918 C CA . GLU A 1 117 ? -5.577 8.401 -11.709 1.00 90.88 117 GLU A CA 1
ATOM 919 C C . GLU A 1 117 ? -6.712 8.723 -10.743 1.00 90.88 117 GLU A C 1
ATOM 921 O O . GLU A 1 117 ? -6.855 9.877 -10.330 1.00 90.88 117 GLU A O 1
ATOM 926 N N . LYS A 1 118 ? -7.458 7.699 -10.324 1.00 94.00 118 LYS A N 1
ATOM 927 C CA . LYS A 1 118 ? -8.579 7.824 -9.390 1.00 94.00 118 LYS A CA 1
ATOM 928 C C . LYS A 1 118 ? -8.138 8.216 -7.977 1.00 94.00 118 LYS A C 1
ATOM 930 O O . LYS A 1 118 ? -8.879 8.908 -7.279 1.00 94.00 118 LYS A O 1
ATOM 935 N N . TYR A 1 119 ? -6.939 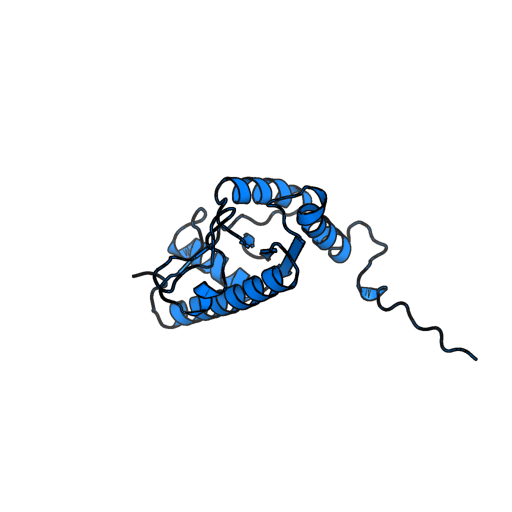7.809 -7.560 1.00 94.06 119 TYR A N 1
ATOM 936 C CA . TYR A 1 119 ? -6.378 8.075 -6.233 1.00 94.06 119 TYR A CA 1
ATOM 937 C C . TYR A 1 119 ? -5.034 8.819 -6.340 1.00 94.06 1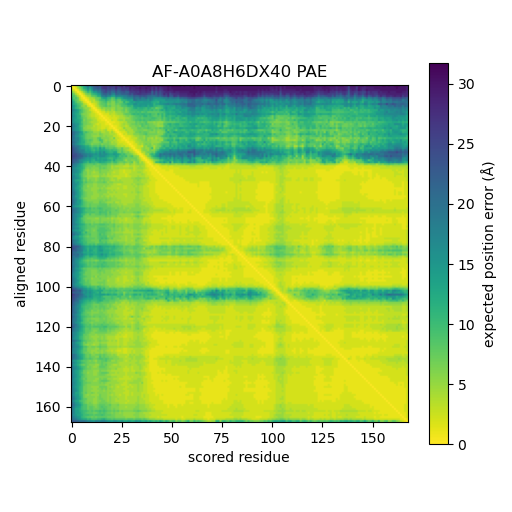19 TYR A C 1
ATOM 939 O O . TYR A 1 119 ? -3.986 8.270 -5.990 1.00 94.06 119 TYR A O 1
ATOM 947 N N . PRO A 1 120 ? -5.036 10.094 -6.783 1.00 91.56 120 PRO A N 1
ATOM 948 C CA . PRO A 1 120 ? -3.815 10.829 -7.129 1.00 91.56 120 PRO A CA 1
ATOM 949 C C . PRO A 1 120 ? -2.916 11.157 -5.930 1.00 91.56 120 PRO A C 1
ATOM 951 O O . PRO A 1 120 ? -1.754 11.523 -6.127 1.00 91.56 120 PRO A O 1
ATOM 954 N N . ASP A 1 121 ? -3.461 11.045 -4.718 1.00 92.19 121 ASP A N 1
ATOM 955 C CA . ASP A 1 121 ? -2.764 11.268 -3.454 1.00 92.19 121 ASP A CA 1
ATOM 956 C C . ASP A 1 121 ? -2.174 9.986 -2.850 1.00 92.19 121 ASP A C 1
ATOM 958 O O . ASP A 1 121 ? -1.432 10.065 -1.872 1.00 92.19 121 ASP A O 1
ATOM 962 N N . SER A 1 122 ? -2.483 8.813 -3.413 1.00 94.06 122 SER A N 1
ATOM 963 C CA . SER A 1 122 ? -1.914 7.557 -2.934 1.00 94.06 122 SER A CA 1
ATOM 964 C C . SER A 1 122 ? -0.479 7.380 -3.424 1.00 94.06 122 SER A C 1
ATOM 966 O O . SER A 1 122 ? -0.131 7.761 -4.542 1.00 94.06 122 SER A O 1
ATOM 968 N N . TYR A 1 123 ? 0.331 6.743 -2.585 1.00 94.81 123 TYR A N 1
ATOM 969 C CA . TYR A 1 123 ? 1.679 6.273 -2.912 1.00 94.81 123 TYR A CA 1
ATOM 970 C C . TYR A 1 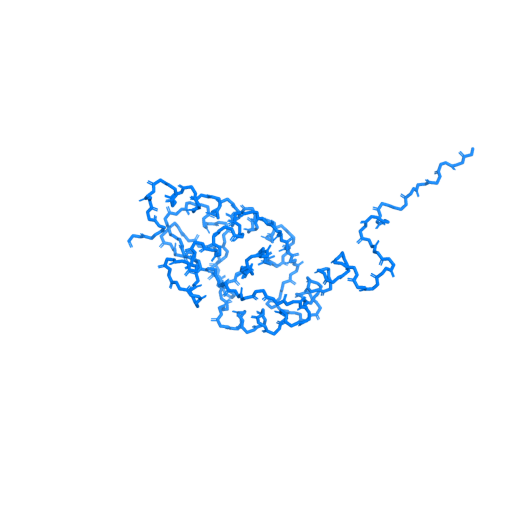123 ? 1.791 4.748 -2.869 1.00 94.81 123 TYR A C 1
ATOM 972 O O . TYR A 1 123 ? 2.890 4.196 -2.928 1.00 94.81 123 TYR A O 1
ATOM 980 N N . ALA A 1 124 ? 0.649 4.068 -2.744 1.00 97.06 124 ALA A N 1
ATOM 981 C CA . ALA A 1 124 ? 0.578 2.625 -2.786 1.00 97.06 124 ALA A CA 1
ATOM 982 C C . ALA A 1 124 ? -0.714 2.120 -3.431 1.00 97.06 124 ALA A C 1
ATOM 984 O O . ALA A 1 124 ? -1.760 2.770 -3.356 1.00 97.06 124 ALA A O 1
ATOM 985 N N . ILE A 1 125 ? -0.647 0.936 -4.030 1.00 97.75 125 ILE A N 1
ATOM 986 C CA . ILE A 1 125 ? -1.806 0.177 -4.506 1.00 97.75 125 ILE A CA 1
ATOM 987 C C . ILE A 1 125 ? -1.655 -1.260 -4.022 1.00 97.75 125 ILE A C 1
ATOM 989 O O . ILE A 1 125 ? -0.629 -1.899 -4.257 1.00 97.75 125 ILE A O 1
ATOM 993 N N . LEU A 1 126 ? -2.686 -1.761 -3.348 1.00 98.50 126 LEU A N 1
ATOM 994 C CA . LEU A 1 126 ? -2.806 -3.168 -2.989 1.00 98.50 126 LEU A CA 1
ATOM 995 C C . LEU A 1 126 ? -3.363 -3.953 -4.178 1.00 98.50 126 LEU A C 1
ATOM 997 O O . LEU A 1 126 ? -4.302 -3.511 -4.837 1.00 98.50 126 LEU A O 1
ATOM 1001 N N . VAL A 1 127 ? -2.827 -5.146 -4.406 1.00 97.38 127 VAL A N 1
ATOM 1002 C CA . VAL A 1 127 ? -3.325 -6.092 -5.407 1.00 97.38 127 VAL A CA 1
ATOM 1003 C C . VAL A 1 127 ? -3.871 -7.305 -4.669 1.00 97.38 127 VAL A C 1
ATOM 1005 O O . VAL A 1 127 ? -3.146 -7.993 -3.939 1.00 97.38 127 VAL A O 1
ATOM 1008 N N . ARG A 1 128 ? -5.175 -7.546 -4.811 1.00 98.06 128 ARG A N 1
ATOM 1009 C CA . ARG A 1 128 ? -5.906 -8.559 -4.043 1.00 98.06 128 ARG A CA 1
ATOM 1010 C C . ARG A 1 128 ? -5.280 -9.936 -4.205 1.00 98.06 128 ARG A C 1
ATOM 1012 O O . ARG A 1 128 ? -5.042 -10.372 -5.321 1.00 98.06 128 ARG A O 1
ATOM 1019 N N . ARG A 1 129 ? -5.042 -10.646 -3.096 1.00 96.56 129 ARG A N 1
ATOM 1020 C CA . ARG A 1 129 ? -4.401 -11.985 -3.088 1.00 96.56 129 ARG A CA 1
ATOM 1021 C C . ARG A 1 129 ? -2.983 -12.039 -3.682 1.00 96.56 129 ARG A C 1
ATOM 1023 O O . ARG A 1 129 ? -2.490 -13.136 -3.916 1.00 96.56 129 ARG A O 1
ATOM 1030 N N . HIS A 1 130 ? -2.327 -10.899 -3.888 1.00 94.69 130 HIS A N 1
ATOM 1031 C CA . HIS A 1 130 ? -1.008 -10.826 -4.515 1.00 94.69 130 HIS A CA 1
ATOM 1032 C C . HIS A 1 130 ? -0.022 -10.069 -3.619 1.00 94.69 130 HIS A C 1
ATOM 1034 O O . HIS A 1 130 ? 0.945 -10.654 -3.135 1.00 94.69 130 HIS A O 1
ATOM 1040 N N . GLY A 1 131 ? -0.274 -8.790 -3.341 1.00 95.75 131 GLY A N 1
ATOM 1041 C CA . GLY A 1 131 ? 0.709 -7.967 -2.645 1.00 95.75 131 GLY A CA 1
ATOM 1042 C C . GLY A 1 131 ? 0.422 -6.476 -2.726 1.00 95.75 131 GLY A C 1
ATOM 1043 O O . GLY A 1 131 ? -0.733 -6.050 -2.704 1.00 95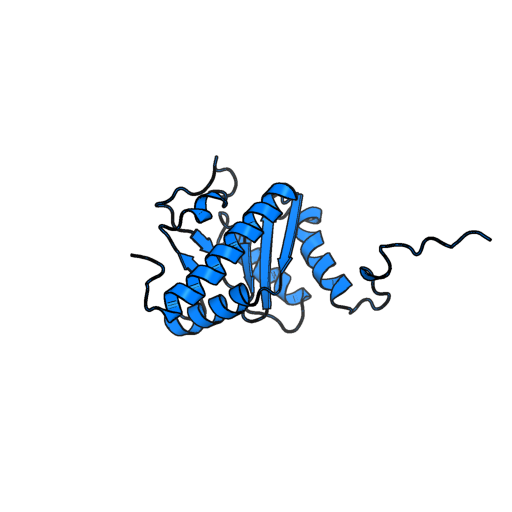.75 131 GLY A O 1
ATOM 1044 N N . ILE A 1 132 ? 1.483 -5.677 -2.800 1.00 97.56 132 ILE A N 1
ATOM 1045 C CA . ILE A 1 132 ? 1.411 -4.215 -2.838 1.00 97.56 132 ILE A CA 1
ATOM 1046 C C . ILE A 1 132 ? 2.509 -3.631 -3.728 1.00 97.56 132 ILE A C 1
ATOM 1048 O O . ILE A 1 132 ? 3.625 -4.148 -3.768 1.00 97.56 132 ILE A O 1
ATOM 1052 N N . TYR A 1 133 ? 2.199 -2.532 -4.411 1.00 95.81 133 TYR A N 1
ATOM 1053 C CA . TYR A 1 133 ? 3.176 -1.640 -5.035 1.00 95.81 133 TYR A CA 1
ATOM 1054 C C . TYR A 1 133 ? 3.232 -0.346 -4.234 1.00 95.81 133 TYR A C 1
ATOM 1056 O O . TYR A 1 133 ? 2.188 0.247 -3.972 1.00 95.81 133 TYR A O 1
ATOM 1064 N N . VAL A 1 134 ? 4.432 0.092 -3.859 1.00 96.25 134 VAL A N 1
ATOM 1065 C CA . VAL A 1 134 ? 4.685 1.336 -3.121 1.00 96.25 134 VAL A CA 1
ATOM 1066 C C . VAL A 1 134 ? 5.754 2.129 -3.853 1.00 96.25 134 VAL A C 1
ATOM 1068 O O . VAL A 1 134 ? 6.814 1.591 -4.163 1.00 96.25 134 VAL A O 1
ATOM 1071 N N . TRP A 1 135 ? 5.524 3.412 -4.106 1.00 94.44 135 TRP A N 1
ATOM 1072 C CA . TRP A 1 135 ? 6.478 4.246 -4.840 1.00 94.44 135 TRP A CA 1
ATOM 1073 C C . TRP A 1 135 ? 6.838 5.525 -4.094 1.00 94.44 135 TRP A C 1
ATOM 1075 O O . TRP A 1 135 ? 6.176 5.950 -3.152 1.00 94.44 135 TRP A O 1
ATOM 1085 N N . GLY A 1 136 ? 7.931 6.158 -4.506 1.00 92.00 136 GLY A N 1
ATOM 1086 C CA . GLY A 1 136 ? 8.366 7.443 -3.975 1.00 92.00 136 GLY A CA 1
ATOM 1087 C C . GLY A 1 136 ? 9.341 8.145 -4.908 1.00 92.00 136 GLY A C 1
ATOM 1088 O O . GLY A 1 136 ? 9.858 7.555 -5.853 1.00 92.00 136 GLY A O 1
ATOM 1089 N N . ASP A 1 137 ? 9.621 9.415 -4.625 1.00 89.38 137 ASP A N 1
ATOM 1090 C CA . ASP A 1 137 ? 10.515 10.235 -5.460 1.00 89.38 137 ASP A CA 1
ATOM 1091 C C . ASP A 1 137 ? 11.961 9.706 -5.482 1.00 89.38 137 ASP A C 1
ATOM 1093 O O . ASP A 1 137 ? 12.749 10.069 -6.346 1.00 89.38 137 ASP A O 1
ATOM 1097 N N . ASN A 1 138 ? 12.334 8.878 -4.504 1.00 90.31 138 ASN A N 1
ATOM 1098 C CA . ASN A 1 138 ? 13.619 8.194 -4.435 1.00 90.31 138 ASN A CA 1
ATOM 1099 C C . ASN A 1 138 ? 13.502 6.913 -3.5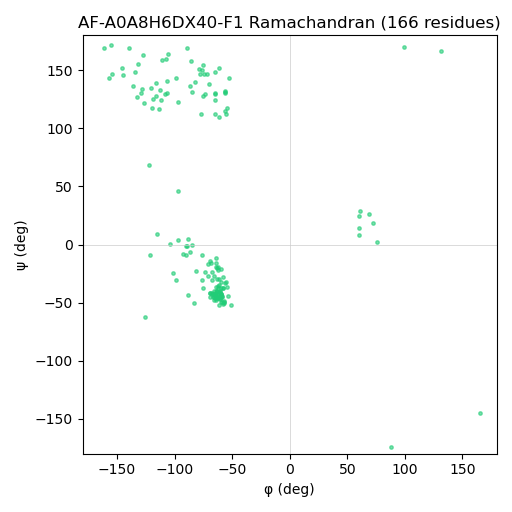96 1.00 90.31 138 ASN A C 1
ATOM 1101 O O . ASN A 1 138 ? 12.491 6.683 -2.923 1.00 90.31 138 ASN A O 1
ATOM 1105 N N . VAL A 1 139 ? 14.563 6.101 -3.602 1.00 92.12 139 VAL A N 1
ATOM 1106 C CA . VAL A 1 139 ? 14.619 4.822 -2.876 1.00 92.12 139 VAL A CA 1
ATOM 1107 C C . VAL A 1 139 ? 14.388 4.969 -1.372 1.00 92.12 139 VAL A C 1
ATOM 1109 O O . VAL A 1 139 ? 13.690 4.149 -0.783 1.00 92.12 139 VAL A O 1
ATOM 1112 N N . HIS A 1 140 ? 14.892 6.037 -0.746 1.00 94.06 140 HIS A N 1
ATOM 1113 C CA . HIS A 1 140 ? 14.698 6.266 0.687 1.00 94.06 140 HIS A CA 1
ATOM 1114 C C . HIS A 1 140 ? 13.221 6.495 1.009 1.00 94.06 140 HIS A C 1
ATOM 1116 O O . HIS A 1 140 ? 12.689 5.862 1.916 1.00 94.06 140 HIS A O 1
ATOM 1122 N N . LYS A 1 141 ? 12.534 7.337 0.225 1.00 93.56 141 LYS A N 1
ATOM 1123 C CA . LYS A 1 141 ? 11.095 7.572 0.384 1.00 93.56 141 LYS A CA 1
ATOM 1124 C C . LYS A 1 141 ? 10.289 6.308 0.116 1.00 93.56 141 LYS A C 1
ATOM 1126 O O . LYS A 1 141 ? 9.422 5.977 0.918 1.00 93.56 141 LYS A O 1
ATOM 1131 N N . ALA A 1 142 ? 10.548 5.596 -0.982 1.00 94.56 142 ALA A N 1
ATOM 1132 C CA . ALA A 1 142 ? 9.827 4.361 -1.298 1.00 94.56 142 ALA A CA 1
ATOM 1133 C C . ALA A 1 142 ? 9.989 3.321 -0.178 1.00 94.56 142 ALA A C 1
ATOM 1135 O O . ALA A 1 142 ? 8.997 2.771 0.293 1.00 94.56 142 ALA A O 1
ATOM 1136 N N . LYS A 1 143 ? 11.214 3.138 0.332 1.00 96.75 143 LYS A N 1
ATOM 1137 C CA . LYS A 1 143 ? 11.505 2.242 1.458 1.00 96.75 143 LYS A CA 1
ATOM 1138 C C . LYS A 1 143 ? 10.777 2.656 2.736 1.00 96.75 143 LYS A C 1
ATOM 1140 O O . LYS A 1 143 ? 10.085 1.831 3.320 1.00 96.75 143 LYS A O 1
ATOM 1145 N N . THR A 1 144 ? 10.890 3.916 3.161 1.00 96.50 144 THR A N 1
ATOM 1146 C CA . THR A 1 144 ? 10.237 4.403 4.390 1.00 96.50 144 THR A CA 1
ATOM 1147 C C . THR A 1 144 ? 8.717 4.267 4.326 1.00 96.50 144 THR A C 1
ATOM 1149 O O . THR A 1 144 ? 8.091 3.881 5.315 1.00 96.50 144 THR A O 1
ATOM 1152 N N . GLN A 1 145 ? 8.121 4.547 3.164 1.00 97.56 145 GLN A N 1
ATOM 1153 C CA . GLN A 1 145 ? 6.691 4.349 2.944 1.00 97.56 145 GLN A CA 1
ATOM 1154 C C . GLN A 1 145 ? 6.334 2.863 2.997 1.00 97.56 145 GLN A C 1
ATOM 1156 O O . GLN A 1 145 ? 5.388 2.502 3.685 1.00 97.56 145 GLN A O 1
ATOM 1161 N N . CYS A 1 146 ? 7.113 1.998 2.341 1.00 98.25 146 CYS A N 1
ATOM 1162 C CA . CYS A 1 146 ? 6.880 0.556 2.336 1.00 98.25 146 CYS A CA 1
ATOM 1163 C C . CYS A 1 146 ? 6.935 -0.040 3.750 1.00 98.25 146 CYS A C 1
ATOM 1165 O O . CYS A 1 146 ? 6.037 -0.785 4.124 1.00 98.25 146 CYS A O 1
ATOM 1167 N N . GLU A 1 147 ? 7.935 0.325 4.556 1.00 98.31 147 GLU A N 1
ATOM 1168 C CA . GLU A 1 147 ? 8.060 -0.135 5.949 1.00 98.31 147 GLU A CA 1
ATOM 1169 C C . GLU A 1 147 ? 6.903 0.365 6.820 1.00 98.31 147 GLU A C 1
ATOM 1171 O O . GLU A 1 147 ? 6.323 -0.396 7.592 1.00 98.31 147 GLU A O 1
ATOM 1176 N N . SER A 1 148 ? 6.534 1.640 6.664 1.00 98.31 148 SER A N 1
ATOM 1177 C CA . SER A 1 148 ? 5.408 2.233 7.391 1.00 98.31 148 SER A CA 1
ATOM 1178 C C . SER A 1 148 ? 4.086 1.556 7.046 1.00 98.31 148 SER A C 1
ATOM 1180 O O . SER A 1 148 ? 3.309 1.242 7.944 1.00 98.31 148 SER A O 1
ATOM 1182 N N . ILE A 1 149 ? 3.840 1.304 5.759 1.00 98.69 149 ILE A N 1
ATOM 1183 C CA . ILE A 1 149 ? 2.622 0.641 5.295 1.00 98.69 149 ILE A CA 1
ATOM 1184 C C . ILE A 1 149 ? 2.593 -0.808 5.775 1.00 98.69 149 ILE A C 1
ATOM 1186 O O . ILE A 1 149 ? 1.572 -1.226 6.304 1.00 98.69 149 ILE A O 1
ATOM 1190 N N . ASP A 1 150 ? 3.687 -1.563 5.664 1.00 98.69 150 ASP A N 1
ATOM 1191 C CA . ASP A 1 150 ? 3.701 -2.968 6.092 1.00 98.69 150 ASP A CA 1
ATOM 1192 C C . ASP A 1 150 ? 3.424 -3.121 7.598 1.00 98.69 150 ASP A C 1
ATOM 1194 O O . ASP A 1 150 ? 2.597 -3.945 7.992 1.00 98.69 150 ASP A O 1
ATOM 1198 N N . TYR A 1 151 ? 3.999 -2.239 8.429 1.00 98.69 151 TYR A N 1
ATOM 1199 C CA . TYR A 1 151 ? 3.666 -2.146 9.856 1.00 98.69 151 TYR A CA 1
ATOM 1200 C C . TYR A 1 151 ? 2.168 -1.897 10.081 1.00 98.69 151 TYR A C 1
ATOM 1202 O O . TYR A 1 151 ? 1.528 -2.576 10.885 1.00 98.69 151 TYR A O 1
ATOM 1210 N N . ILE A 1 152 ? 1.595 -0.926 9.363 1.00 98.75 152 ILE A N 1
ATOM 1211 C CA . ILE A 1 152 ? 0.177 -0.567 9.477 1.00 98.75 152 ILE A CA 1
ATOM 1212 C C . ILE A 1 152 ? -0.719 -1.737 9.059 1.00 98.75 152 ILE A C 1
ATOM 1214 O O . ILE A 1 152 ? -1.721 -2.001 9.721 1.00 98.75 152 ILE A O 1
ATOM 1218 N N . LEU A 1 153 ? -0.367 -2.456 7.991 1.00 98.88 153 LEU A N 1
ATOM 1219 C CA . LEU A 1 153 ? -1.129 -3.607 7.507 1.00 98.88 153 LEU A CA 1
ATOM 1220 C C . LEU A 1 153 ? -1.103 -4.756 8.520 1.00 98.88 153 LEU A C 1
ATOM 1222 O O . LEU A 1 153 ? -2.150 -5.344 8.800 1.00 98.88 153 LEU A O 1
ATOM 1226 N N . GLN A 1 154 ? 0.058 -5.051 9.116 1.00 98.81 154 GLN A N 1
ATOM 1227 C CA . GLN A 1 154 ? 0.155 -6.036 10.195 1.00 98.81 154 GLN A CA 1
ATOM 1228 C C . GLN A 1 154 ? -0.725 -5.632 11.380 1.00 98.81 154 GLN A C 1
ATOM 1230 O O . GLN A 1 154 ? -1.532 -6.431 11.861 1.00 98.81 154 GLN A O 1
ATOM 1235 N N . LEU A 1 155 ? -0.604 -4.380 11.826 1.00 98.81 155 LEU A N 1
ATOM 1236 C CA . LEU A 1 155 ? -1.390 -3.858 12.936 1.00 98.81 155 LEU A CA 1
ATOM 1237 C C . LEU A 1 155 ? -2.891 -3.934 12.640 1.00 98.81 155 LEU A C 1
ATOM 1239 O O . LEU A 1 155 ? -3.648 -4.367 13.499 1.00 98.81 155 LEU A O 1
ATOM 1243 N N . ALA A 1 156 ? -3.322 -3.598 11.424 1.00 98.75 156 ALA A N 1
ATOM 1244 C CA . ALA A 1 156 ? -4.717 -3.681 11.008 1.00 98.75 156 ALA A CA 1
ATOM 1245 C C . ALA A 1 156 ? -5.267 -5.115 11.114 1.00 98.75 156 ALA A C 1
ATOM 1247 O O . ALA A 1 156 ? -6.377 -5.323 11.616 1.00 98.75 156 ALA A O 1
ATOM 1248 N N . VAL A 1 157 ? -4.490 -6.121 10.703 1.00 98.75 157 VAL A N 1
ATOM 1249 C CA . VAL A 1 157 ? -4.870 -7.534 10.858 1.00 98.75 157 VAL A CA 1
ATOM 1250 C C . VAL A 1 157 ? -5.009 -7.907 12.337 1.00 98.75 157 VAL A C 1
ATOM 1252 O O . VAL A 1 157 ? -6.006 -8.523 12.717 1.00 98.75 157 VAL A O 1
ATOM 1255 N N . GLU A 1 158 ? -4.057 -7.516 13.185 1.00 98.75 158 GLU A N 1
ATOM 1256 C CA . GLU A 1 158 ? -4.102 -7.808 14.625 1.00 98.75 158 GLU A CA 1
ATOM 1257 C C . GLU A 1 158 ? -5.242 -7.067 15.338 1.00 98.75 158 GLU A C 1
ATOM 1259 O O . GLU A 1 158 ? -5.991 -7.675 16.101 1.00 98.75 158 GLU A O 1
ATOM 1264 N N . MET A 1 159 ? -5.469 -5.791 15.018 1.00 98.50 159 MET A N 1
ATOM 1265 C CA . MET A 1 159 ? -6.627 -5.022 15.483 1.00 98.50 159 MET A CA 1
ATOM 1266 C C . MET A 1 159 ? -7.925 -5.751 15.148 1.00 98.50 159 MET A C 1
ATOM 1268 O O . MET A 1 159 ? -8.783 -5.916 16.014 1.00 98.50 159 MET A O 1
ATOM 1272 N N . LYS A 1 160 ? -8.041 -6.275 13.923 1.00 97.81 160 LYS A N 1
ATOM 1273 C CA . LYS A 1 160 ? -9.237 -7.001 13.505 1.00 97.81 160 LYS A CA 1
ATOM 1274 C C . LYS A 1 160 ? -9.436 -8.302 14.281 1.00 97.81 160 LYS A C 1
ATOM 1276 O O . LYS A 1 160 ? -10.568 -8.604 14.653 1.00 97.81 160 LYS A O 1
ATOM 1281 N N . LYS A 1 161 ? -8.363 -9.051 14.563 1.00 98.00 161 LYS A N 1
ATOM 1282 C CA . LYS A 1 161 ? -8.411 -10.249 15.425 1.00 98.00 161 LYS A CA 1
ATOM 1283 C C . LYS A 1 161 ? -8.856 -9.914 16.851 1.00 98.00 161 LYS A C 1
ATOM 1285 O O . LYS A 1 161 ? -9.553 -10.712 17.467 1.00 98.00 161 LYS A O 1
ATOM 1290 N N . LEU A 1 162 ? -8.477 -8.739 17.349 1.00 98.38 162 LEU A N 1
ATOM 1291 C CA . LEU A 1 162 ? -8.828 -8.237 18.679 1.00 98.38 162 LEU A CA 1
ATOM 1292 C C . LEU A 1 162 ? -10.194 -7.530 18.740 1.00 98.38 162 LEU A C 1
ATOM 1294 O O . LEU A 1 162 ? -10.595 -7.082 19.811 1.00 98.38 162 LEU A O 1
ATOM 1298 N N . GLY A 1 163 ? -10.918 -7.418 17.621 1.00 97.75 163 GLY A N 1
ATOM 1299 C CA . GLY A 1 163 ? -12.201 -6.710 17.568 1.00 97.75 163 GLY A CA 1
ATOM 1300 C C . GLY A 1 163 ? -12.085 -5.183 17.661 1.00 97.75 163 GLY A C 1
ATOM 1301 O O . GLY A 1 163 ? -13.073 -4.519 17.963 1.00 97.75 163 GLY A O 1
ATOM 1302 N N . LEU A 1 164 ? -10.900 -4.621 17.406 1.00 98.06 164 LEU A N 1
ATOM 1303 C CA . LEU A 1 164 ? -10.656 -3.180 17.368 1.00 98.06 164 LEU A CA 1
ATOM 1304 C C . LEU A 1 164 ? -10.963 -2.620 15.965 1.00 98.06 164 LEU A C 1
ATOM 1306 O O . LEU A 1 164 ? -10.570 -3.235 14.966 1.00 98.06 164 LEU A O 1
ATOM 1310 N N . PRO A 1 165 ? -11.650 -1.469 15.855 1.00 97.19 165 PRO A N 1
ATOM 1311 C CA . PRO A 1 165 ? -11.965 -0.862 14.565 1.00 97.19 165 PRO A CA 1
ATOM 1312 C C . PRO A 1 165 ? -10.750 -0.122 13.980 1.00 97.19 165 PRO A C 1
ATOM 1314 O O . PRO A 1 165 ? -9.913 0.382 14.721 1.00 97.19 165 PRO A O 1
ATOM 1317 N N . TRP A 1 166 ? -10.654 -0.040 12.648 1.00 98.19 166 TRP A N 1
ATOM 1318 C CA . TRP A 1 166 ? -9.591 0.718 11.958 1.00 98.19 166 TRP A CA 1
ATOM 1319 C C . TRP A 1 166 ? -9.875 2.221 11.866 1.00 98.19 166 TRP A C 1
ATOM 1321 O O . TRP A 1 166 ? -8.960 3.022 11.695 1.00 98.19 166 TRP A O 1
ATOM 1331 N N . THR A 1 167 ? -11.143 2.598 11.966 1.00 95.62 167 THR A N 1
ATOM 1332 C CA . THR A 1 167 ? -11.611 3.984 11.941 1.00 95.62 167 THR A CA 1
ATOM 1333 C C . THR A 1 167 ? -12.566 4.208 13.102 1.00 95.62 167 THR A C 1
ATOM 1335 O O . THR A 1 167 ? -13.165 3.244 13.588 1.00 95.62 167 THR A O 1
ATOM 1338 N N . ARG A 1 168 ? -12.708 5.457 13.549 1.00 84.56 168 ARG A N 1
ATOM 1339 C CA . ARG A 1 168 ? -13.703 5.803 14.572 1.00 84.56 168 ARG A CA 1
ATOM 1340 C C . ARG A 1 168 ? -15.137 5.700 14.062 1.00 84.56 168 ARG A C 1
ATOM 1342 O O . ARG A 1 168 ? -15.351 5.817 12.833 1.00 84.56 168 ARG A O 1
#

pLDDT: mean 88.62, std 12.58, range [43.91, 98.88]

Sequence (168 aa):
MSSSVQDPEVLVHSDDPSHPANHICTLCAKFYNLGWRGAGCCIHTHSQWAVLVTLLVERDFGKDACFEIEEIEQIKGIPKGRGKQGNLGYYDRLRIPIIENTAHEEDLRESLEEAMEKYPDSYAILVRRHGIYVWGDNVHKAKTQCESIDYILQLAVEMKKLGLPWTR

Nearest PDB structures (foldseek):
  4m6r-assembly1_D  TM=9.220E-01  e=1.719E-14  Homo sapiens
  2irp-assembly1_A  TM=7.796E-01  e=2.686E-06  Aquifex aeolicus VF5
  6voq-assembly1_A  TM=6.925E-01  e=7.712E-04  Klebsiella pneumoniae
  8iai-assembly1_4  TM=6.755E-01  e=8.784E-04  Sus scrofa
  1gt7-assembly1_A  TM=6.731E-01  e=3.357E-02  Escherichia coli

Foldseek 3Di:
DDDPPPDPCPVQDDPPCPDPSNLVVVLQVCVVPVCLLLFAGKDWDQQPLLQVQQVVCCVPVRNFAWDKFAQDQLQQLACQFRPDDGTDDRGDMDTEGEDEDDPDSVVVNVVVSVSCVVCRGDQKHRYHNGTMMGTDNHPVSSVSVVVSVSVVSVVCVVCVVVVHDRYD

Organism: Cochliobolus sativus (NCBI:txid45130)